Protein AF-G0A737-F1 (afdb_monomer_lite)

Foldseek 3Di:
DDDDDPVVVVVLCVVCVVVVHDSVVSVVVVVVVVVVVVVVVVVVVVVVVVCVVVVHDDDDPVVVCVVVVD

Secondary structure (DSSP, 8-state):
-PPPPHHHHHHHHHHHHHTT--HHHHHHHHHHHHHHHHHHHHHHHHHHHHHHHHT-----HHHHHHHHT-

Organism: Methylomonas methanica (strain DSM 25384 / MC09) (NCBI:txid857087)

pLDDT: mean 93.74, std 5.99, range [59.5, 98.19]

Structure (mmCIF, N/CA/C/O backbone):
data_AF-G0A737-F1
#
_entry.id   AF-G0A737-F1
#
loop_
_atom_site.group_PDB
_atom_site.id
_atom_site.type_symbol
_atom_site.label_atom_id
_atom_site.label_alt_id
_atom_site.label_comp_id
_atom_site.label_asym_id
_atom_site.label_entity_id
_atom_site.label_seq_id
_atom_site.pdbx_PDB_ins_code
_atom_site.Cartn_x
_atom_site.Cartn_y
_atom_site.Cartn_z
_atom_site.occupancy
_atom_site.B_iso_or_equiv
_atom_site.auth_seq_id
_atom_site.auth_comp_id
_atom_site.auth_asym_id
_atom_site.auth_atom_id
_atom_site.pdbx_PDB_model_num
ATOM 1 N N . MET A 1 1 ? -2.290 6.671 26.494 1.00 59.50 1 MET A N 1
ATOM 2 C CA . MET A 1 1 ? -3.547 6.867 25.748 1.00 59.50 1 MET A CA 1
ATOM 3 C C . MET A 1 1 ? -3.234 7.889 24.673 1.00 59.50 1 MET A C 1
ATOM 5 O O . MET A 1 1 ? -2.703 8.935 25.023 1.00 59.50 1 MET A O 1
ATOM 9 N N . ILE A 1 2 ? -3.383 7.535 23.397 1.00 76.00 2 ILE A N 1
ATOM 10 C CA . ILE A 1 2 ? -3.134 8.468 22.290 1.00 76.00 2 ILE A CA 1
ATOM 11 C C . ILE A 1 2 ? -4.420 9.264 22.106 1.00 76.00 2 ILE A C 1
ATOM 13 O O . ILE A 1 2 ? -5.468 8.668 21.876 1.00 76.00 2 ILE A O 1
ATOM 17 N N . GLU A 1 3 ? -4.348 10.584 22.245 1.00 83.31 3 GLU A N 1
ATOM 18 C CA . GLU A 1 3 ? -5.478 11.451 21.925 1.00 83.31 3 GLU A CA 1
ATOM 19 C C . GLU A 1 3 ? -5.468 11.741 20.429 1.00 83.31 3 GLU A C 1
ATOM 21 O O . GLU A 1 3 ? -4.514 12.308 19.889 1.00 83.31 3 GLU A O 1
ATOM 26 N N . LEU A 1 4 ? -6.530 11.314 19.753 1.00 85.25 4 LEU A N 1
ATOM 27 C CA . LEU A 1 4 ? -6.746 11.624 18.352 1.00 85.25 4 LEU A CA 1
ATOM 28 C C . LEU A 1 4 ? -7.615 12.879 18.245 1.00 85.25 4 LEU A C 1
ATOM 30 O O . LEU A 1 4 ? -8.539 13.067 19.035 1.00 85.25 4 LEU A O 1
ATOM 34 N N . PRO A 1 5 ? -7.378 13.737 17.242 1.00 93.94 5 PRO A N 1
ATOM 35 C CA . PRO A 1 5 ? -8.337 14.771 16.894 1.00 93.94 5 PRO A CA 1
ATOM 36 C C . PRO A 1 5 ? -9.717 14.147 16.649 1.00 93.94 5 PRO A C 1
ATOM 38 O O . PRO A 1 5 ? -9.831 13.200 15.869 1.00 93.94 5 PRO A O 1
ATOM 41 N N . ALA A 1 6 ? -10.767 14.720 17.243 1.00 90.75 6 ALA A N 1
ATOM 42 C CA . ALA A 1 6 ? -12.137 14.204 17.143 1.00 90.75 6 ALA A CA 1
ATOM 43 C C . ALA A 1 6 ? -12.604 13.868 15.704 1.00 90.75 6 ALA A C 1
ATOM 45 O O . ALA A 1 6 ? -13.273 12.852 15.516 1.00 90.75 6 ALA A O 1
ATOM 46 N N . PRO A 1 7 ? -12.241 14.636 14.650 1.00 94.31 7 PRO A N 1
ATOM 47 C CA . PRO A 1 7 ? -12.599 14.265 13.280 1.00 94.31 7 PRO A CA 1
ATOM 48 C C . PRO A 1 7 ? -11.977 12.942 12.816 1.00 94.31 7 PRO A C 1
ATOM 50 O O . PRO A 1 7 ? -12.587 12.220 12.033 1.00 94.31 7 PRO A O 1
ATOM 53 N N . ILE A 1 8 ? -10.761 12.631 13.268 1.00 93.19 8 ILE A N 1
ATOM 54 C CA . ILE A 1 8 ? -10.050 11.397 12.915 1.00 93.19 8 ILE A CA 1
ATOM 55 C C . ILE A 1 8 ? -10.648 10.228 13.690 1.00 93.19 8 ILE A C 1
ATOM 57 O O . ILE A 1 8 ? -10.960 9.202 13.093 1.00 93.19 8 ILE A O 1
ATOM 61 N N . GLU A 1 9 ? -10.872 10.410 14.989 1.00 93.00 9 GLU A N 1
ATOM 62 C CA . GLU A 1 9 ? -11.498 9.400 15.842 1.00 93.00 9 GLU A CA 1
ATOM 63 C C . GLU A 1 9 ? -12.874 8.979 15.305 1.00 93.00 9 GLU A C 1
ATOM 65 O O . GLU A 1 9 ? -13.114 7.792 15.090 1.00 93.00 9 GLU A O 1
ATOM 70 N N . ASN A 1 10 ? -13.735 9.941 14.958 1.00 94.31 10 ASN A N 1
ATOM 71 C CA . ASN A 1 10 ? -15.053 9.654 14.383 1.00 94.31 10 ASN A CA 1
ATOM 72 C C . ASN A 1 10 ? -14.963 8.880 13.062 1.00 94.31 10 ASN A C 1
ATOM 74 O O . ASN A 1 10 ? -15.752 7.969 12.819 1.00 94.31 10 ASN A O 1
ATOM 78 N N . ARG A 1 11 ? -13.990 9.210 12.204 1.00 95.50 11 ARG A N 1
ATOM 79 C CA . ARG A 1 11 ? -13.780 8.485 10.942 1.00 95.50 11 ARG A CA 1
ATOM 80 C C . ARG A 1 11 ? -13.349 7.042 11.177 1.00 95.50 11 ARG A C 1
ATOM 82 O O . ARG A 1 11 ? -13.815 6.165 10.460 1.00 95.50 11 ARG A O 1
ATOM 89 N N . LEU A 1 12 ? -12.492 6.798 12.165 1.00 94.69 12 LEU A N 1
ATOM 90 C CA . LEU A 1 12 ? -12.050 5.449 12.521 1.00 94.69 12 LEU A CA 1
ATOM 91 C C . LEU A 1 12 ? -13.197 4.628 13.115 1.00 94.69 12 LEU A C 1
ATOM 93 O O . LEU A 1 12 ? -13.366 3.470 12.746 1.00 94.69 12 LEU A O 1
ATOM 97 N N . ILE A 1 13 ? -14.025 5.242 13.964 1.00 95.06 13 ILE A N 1
ATOM 98 C CA . ILE A 1 13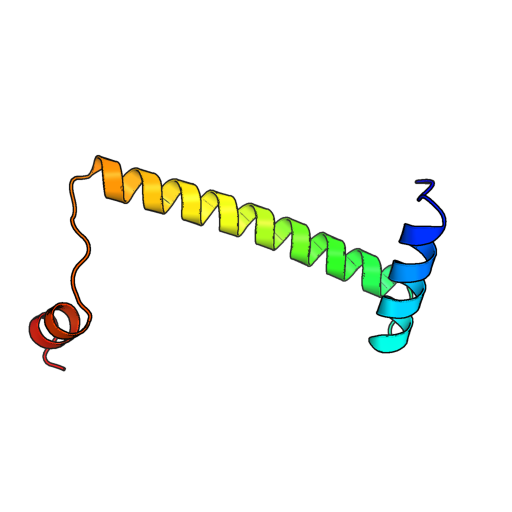 ? -15.235 4.610 14.505 1.00 95.06 13 ILE A CA 1
ATOM 99 C C . ILE A 1 13 ? -16.181 4.202 13.372 1.00 95.06 13 ILE A C 1
ATOM 101 O O . ILE A 1 13 ? -16.623 3.056 13.341 1.00 95.06 13 ILE A O 1
ATOM 105 N N . HIS A 1 14 ? -16.464 5.102 12.426 1.00 97.19 14 HIS A N 1
ATOM 106 C CA . HIS A 1 14 ? -17.338 4.789 11.293 1.00 97.19 14 HIS A CA 1
ATOM 107 C C . HIS A 1 14 ? -16.750 3.715 10.377 1.00 97.19 14 HIS A C 1
ATOM 109 O O . HIS A 1 14 ? -17.449 2.771 10.030 1.00 97.19 14 HIS A O 1
ATOM 115 N N . ALA A 1 15 ? -15.457 3.788 10.057 1.00 96.62 15 ALA A N 1
ATOM 116 C CA . ALA A 1 15 ? -14.807 2.769 9.237 1.00 96.62 15 ALA A CA 1
ATOM 117 C C . ALA A 1 15 ? -14.829 1.379 9.902 1.00 96.62 15 ALA A C 1
ATOM 119 O O . ALA A 1 15 ? -15.062 0.376 9.229 1.00 96.62 15 ALA A O 1
ATOM 120 N N . ALA A 1 16 ? -14.648 1.312 11.226 1.00 96.69 16 ALA A N 1
ATOM 121 C CA . ALA A 1 16 ? -14.770 0.066 11.978 1.00 96.69 16 ALA A CA 1
ATOM 122 C C . ALA A 1 16 ? -16.205 -0.488 11.940 1.00 96.69 16 ALA A C 1
ATOM 124 O O . ALA A 1 16 ? -16.396 -1.687 11.729 1.00 96.69 16 ALA A O 1
ATOM 125 N N . GLN A 1 17 ? -17.209 0.385 12.086 1.00 96.81 17 GLN A N 1
ATOM 126 C CA . GLN A 1 17 ? -18.627 0.023 11.978 1.00 96.81 17 GLN A CA 1
ATOM 127 C C . GLN A 1 17 ? -18.974 -0.522 10.588 1.00 96.81 17 GLN A C 1
ATOM 129 O O . GLN A 1 17 ? -19.595 -1.580 10.499 1.00 96.81 17 GLN A O 1
ATOM 134 N N . ASP A 1 18 ? -18.529 0.150 9.524 1.00 97.56 18 ASP A N 1
ATOM 135 C CA . ASP A 1 18 ? -18.744 -0.274 8.135 1.00 97.56 18 ASP A CA 1
ATOM 136 C C . ASP A 1 18 ? -18.074 -1.627 7.846 1.00 97.56 18 ASP A C 1
ATOM 138 O O . ASP A 1 18 ? -18.619 -2.460 7.122 1.00 97.56 18 ASP A O 1
ATOM 142 N N . ALA A 1 19 ? -16.918 -1.884 8.466 1.00 95.25 19 ALA A N 1
ATOM 143 C CA . ALA A 1 19 ? -16.220 -3.165 8.398 1.00 95.25 19 ALA A CA 1
ATOM 144 C C . ALA A 1 19 ? -16.852 -4.266 9.277 1.00 95.25 19 ALA A C 1
ATOM 146 O O . ALA A 1 19 ? -16.391 -5.408 9.246 1.00 95.25 19 ALA A O 1
ATOM 147 N N . GLY A 1 20 ? -17.871 -3.950 10.087 1.00 97.06 20 GLY A N 1
ATOM 148 C CA . GLY A 1 20 ? -18.477 -4.885 11.040 1.00 97.06 20 GLY A CA 1
ATOM 149 C C . GLY A 1 20 ? -17.526 -5.325 12.159 1.00 97.06 20 GLY A C 1
ATOM 150 O O . GLY A 1 20 ? -17.702 -6.398 12.739 1.00 97.06 20 GLY A O 1
ATOM 151 N N . GLN A 1 21 ? -16.499 -4.525 12.448 1.00 94.94 21 GLN A N 1
ATOM 152 C CA . GLN A 1 21 ? -15.450 -4.822 13.419 1.00 94.94 21 GLN A CA 1
ATOM 153 C C . GLN A 1 21 ? -15.578 -3.911 14.643 1.00 94.94 21 GLN A C 1
ATOM 155 O O . GLN A 1 21 ? -16.050 -2.777 14.568 1.00 94.94 21 GLN A O 1
ATOM 160 N N . ASN A 1 22 ? -15.129 -4.399 15.801 1.00 95.69 22 ASN A N 1
ATOM 161 C CA . ASN A 1 22 ? -14.901 -3.499 16.926 1.00 95.69 22 ASN A CA 1
ATOM 162 C C . ASN A 1 22 ? -13.697 -2.587 16.613 1.00 95.69 22 ASN A C 1
ATOM 164 O O . ASN A 1 22 ? -12.807 -2.966 15.848 1.00 95.69 22 ASN A O 1
ATOM 168 N N . LEU A 1 23 ? -13.680 -1.386 17.199 1.00 93.56 23 LEU A N 1
ATOM 169 C CA . LEU A 1 23 ? -12.673 -0.371 16.883 1.00 93.56 23 LEU A CA 1
ATOM 170 C C . LEU A 1 23 ? -11.242 -0.861 17.149 1.00 93.56 23 LEU A C 1
ATOM 172 O O . LEU A 1 23 ? -10.358 -0.603 16.346 1.00 93.56 23 LEU A O 1
ATOM 176 N N . GLU A 1 24 ? -11.011 -1.588 18.241 1.00 93.12 24 GLU A N 1
ATOM 177 C CA . GLU A 1 24 ? -9.679 -2.080 18.608 1.00 93.12 24 GLU A CA 1
ATOM 178 C C . GLU A 1 24 ? -9.128 -3.086 17.585 1.00 93.12 24 GLU A C 1
ATOM 180 O O . GLU A 1 24 ? -8.007 -2.936 17.110 1.00 93.12 24 GLU A O 1
ATOM 185 N N . VAL A 1 25 ? -9.934 -4.073 17.187 1.00 95.94 25 VAL A N 1
ATOM 186 C CA . VAL A 1 25 ? -9.580 -5.068 16.163 1.00 95.94 25 VAL A CA 1
ATOM 187 C C . VAL A 1 25 ? -9.355 -4.394 14.815 1.00 95.94 25 VAL A C 1
ATOM 189 O O . VAL A 1 25 ? -8.392 -4.722 1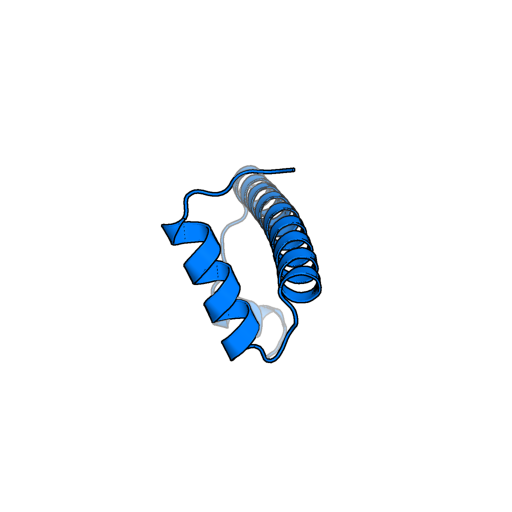4.126 1.00 95.94 25 VAL A O 1
ATOM 192 N N . PHE A 1 26 ? -10.215 -3.439 14.453 1.00 96.50 26 PHE A N 1
ATOM 193 C CA . PHE A 1 26 ? -10.060 -2.670 13.223 1.00 96.50 26 PHE A CA 1
ATOM 194 C C . PHE A 1 26 ? -8.741 -1.887 13.211 1.00 96.50 26 PHE A C 1
ATOM 196 O O . PHE A 1 26 ? -8.011 -1.937 12.226 1.00 96.50 26 PHE A O 1
ATOM 203 N N . LEU A 1 27 ? -8.418 -1.197 14.310 1.00 94.81 27 LEU A N 1
ATOM 204 C CA . LEU A 1 27 ? -7.195 -0.407 14.427 1.00 94.81 27 LEU A CA 1
ATOM 205 C C . LEU A 1 27 ? -5.939 -1.272 14.417 1.00 94.81 27 LEU A C 1
ATOM 207 O O . LEU A 1 27 ? -4.992 -0.917 13.727 1.00 94.81 27 LEU A O 1
ATOM 211 N N . ASN A 1 28 ? -5.931 -2.394 15.137 1.00 95.69 28 ASN A N 1
ATOM 212 C CA . ASN A 1 28 ? -4.785 -3.303 15.135 1.00 95.69 28 ASN A CA 1
ATOM 213 C C . ASN A 1 28 ? -4.506 -3.814 13.719 1.00 95.69 28 ASN A C 1
ATOM 215 O O . ASN A 1 28 ? -3.389 -3.676 13.235 1.00 95.69 28 ASN A O 1
ATOM 219 N N . ARG A 1 29 ? -5.544 -4.278 13.012 1.00 96.50 29 ARG A N 1
ATOM 220 C CA . ARG A 1 29 ? -5.412 -4.702 11.614 1.00 96.50 29 ARG A CA 1
ATOM 221 C C . ARG A 1 29 ? -4.906 -3.574 10.713 1.00 96.50 29 ARG A C 1
ATOM 223 O O . ARG A 1 29 ? -4.009 -3.799 9.915 1.00 96.50 29 ARG A O 1
ATOM 230 N N . LEU A 1 30 ? -5.458 -2.367 10.846 1.00 95.62 30 LEU A N 1
ATOM 231 C CA . LEU A 1 30 ? -5.048 -1.218 10.036 1.00 95.62 30 LEU A CA 1
ATOM 232 C C . LEU A 1 30 ? -3.580 -0.831 10.276 1.00 95.62 30 LEU A C 1
ATOM 234 O O . LEU A 1 30 ? -2.889 -0.421 9.348 1.00 95.62 30 LEU A O 1
ATOM 238 N N . LEU A 1 31 ? -3.107 -0.927 11.520 1.00 95.75 31 LEU A N 1
ATOM 239 C CA . LEU A 1 31 ? -1.713 -0.653 11.866 1.00 95.75 31 LEU A CA 1
ATOM 240 C C . LEU A 1 31 ? -0.770 -1.730 11.327 1.00 95.75 31 LEU A C 1
ATOM 242 O O . LEU A 1 31 ? 0.316 -1.384 10.863 1.00 95.75 31 LEU A O 1
ATOM 246 N N . ASP A 1 32 ? -1.190 -2.995 11.362 1.00 97.50 32 ASP A N 1
ATOM 247 C CA . ASP A 1 32 ? -0.435 -4.106 10.781 1.00 97.50 32 ASP A CA 1
ATOM 248 C C . ASP A 1 32 ? -0.325 -3.949 9.255 1.00 97.50 32 ASP A C 1
ATOM 250 O O . ASP A 1 32 ? 0.784 -3.968 8.723 1.00 97.50 32 ASP A O 1
ATOM 254 N N . GLU A 1 33 ? -1.445 -3.681 8.571 1.00 97.31 33 GLU A N 1
ATOM 255 C CA . GLU A 1 33 ? -1.489 -3.402 7.125 1.00 97.31 33 GLU A CA 1
ATOM 256 C C . GLU A 1 33 ? -0.587 -2.212 6.765 1.00 97.31 33 GLU A C 1
ATOM 258 O O . GLU A 1 33 ? 0.226 -2.289 5.851 1.00 97.31 33 GLU A O 1
ATOM 263 N N . TYR A 1 34 ? -0.647 -1.124 7.538 1.00 97.06 34 TYR A N 1
ATOM 264 C CA . TYR A 1 34 ? 0.219 0.033 7.315 1.00 97.06 34 TYR A CA 1
ATOM 265 C C . TYR A 1 34 ? 1.712 -0.291 7.487 1.00 97.06 34 TYR A C 1
ATOM 267 O O . TYR A 1 34 ? 2.553 0.241 6.759 1.00 97.06 34 TYR A O 1
ATOM 275 N N . ALA A 1 35 ? 2.069 -1.126 8.465 1.00 97.44 35 ALA A N 1
ATOM 276 C CA . ALA A 1 35 ? 3.454 -1.530 8.681 1.00 97.44 35 ALA A CA 1
ATOM 277 C C . ALA A 1 35 ? 3.976 -2.412 7.534 1.00 97.44 35 ALA A C 1
ATOM 279 O O . ALA A 1 35 ? 5.127 -2.243 7.119 1.00 97.44 35 ALA A O 1
ATOM 280 N N . GLU A 1 36 ? 3.133 -3.305 7.015 1.00 98.12 36 GLU A N 1
ATOM 281 C CA . GLU A 1 36 ? 3.412 -4.129 5.837 1.00 98.12 36 GLU A CA 1
ATOM 282 C C . GLU A 1 36 ? 3.581 -3.259 4.584 1.00 98.12 36 GLU A C 1
ATOM 284 O O . GLU A 1 36 ? 4.640 -3.301 3.958 1.00 98.12 36 GLU A O 1
ATOM 289 N N . ASP A 1 37 ? 2.638 -2.351 4.313 1.00 98.19 37 ASP A N 1
ATOM 290 C CA . ASP A 1 37 ? 2.708 -1.396 3.200 1.00 98.19 37 ASP A CA 1
ATOM 291 C C . ASP A 1 37 ? 4.000 -0.563 3.237 1.00 98.19 37 ASP A C 1
ATOM 293 O O . ASP A 1 37 ? 4.629 -0.299 2.208 1.00 98.19 37 ASP A O 1
ATOM 297 N N . GLN A 1 38 ? 4.440 -0.143 4.429 1.00 98.19 38 GLN A N 1
ATOM 298 C CA . GLN A 1 38 ? 5.708 0.570 4.578 1.00 98.19 38 GLN A CA 1
ATOM 299 C C . GLN A 1 38 ? 6.929 -0.297 4.262 1.00 98.19 38 GLN A C 1
ATOM 301 O O . GLN A 1 38 ? 7.930 0.226 3.758 1.00 98.19 38 GLN A O 1
ATOM 306 N N . ALA A 1 39 ? 6.901 -1.579 4.620 1.00 97.69 39 ALA A N 1
ATOM 307 C CA . ALA A 1 39 ? 7.985 -2.503 4.316 1.00 97.69 39 ALA A CA 1
ATOM 308 C C . ALA A 1 39 ? 8.058 -2.761 2.806 1.00 97.69 39 ALA A C 1
ATOM 310 O O . ALA A 1 39 ? 9.138 -2.642 2.219 1.00 97.69 39 ALA A O 1
ATOM 311 N N . ASP A 1 40 ? 6.910 -2.992 2.177 1.00 98.00 40 ASP A N 1
ATOM 312 C CA . ASP A 1 40 ? 6.786 -3.216 0.740 1.00 98.00 40 ASP A CA 1
ATOM 313 C C . ASP A 1 40 ? 7.215 -1.993 -0.066 1.00 98.00 40 ASP A C 1
ATOM 315 O O . ASP A 1 40 ? 7.992 -2.115 -1.015 1.00 98.00 40 ASP A O 1
ATOM 319 N N . ALA A 1 41 ? 6.807 -0.791 0.351 1.00 97.94 41 ALA A N 1
ATOM 320 C CA . ALA A 1 41 ? 7.231 0.448 -0.291 1.00 97.94 41 ALA A CA 1
ATOM 321 C C . ALA A 1 41 ? 8.761 0.613 -0.272 1.00 97.94 41 ALA A C 1
ATOM 323 O O . ALA A 1 41 ? 9.355 0.975 -1.288 1.00 97.94 41 ALA A O 1
ATOM 324 N N . LYS A 1 42 ? 9.418 0.300 0.854 1.00 97.88 42 LYS A N 1
ATOM 325 C CA . LYS A 1 42 ? 10.887 0.363 0.972 1.00 97.88 42 LYS A CA 1
ATOM 326 C C . LYS A 1 42 ? 11.584 -0.692 0.121 1.00 97.88 42 LYS A C 1
ATOM 328 O O . LYS A 1 42 ? 12.638 -0.415 -0.459 1.00 97.88 42 LYS A O 1
ATOM 333 N N . LEU A 1 43 ? 11.021 -1.897 0.063 1.00 98.06 43 LEU A N 1
ATOM 334 C CA . LEU A 1 43 ? 11.547 -2.974 -0.766 1.00 98.06 43 LEU A CA 1
ATOM 335 C C . LEU A 1 43 ? 11.449 -2.605 -2.249 1.00 98.06 43 LEU A C 1
ATOM 337 O O . LEU A 1 43 ? 12.438 -2.720 -2.970 1.00 98.06 43 LEU A O 1
ATOM 341 N N . ALA A 1 44 ? 10.297 -2.094 -2.683 1.00 97.25 44 ALA A N 1
ATOM 342 C CA . ALA A 1 44 ? 10.075 -1.630 -4.047 1.00 97.25 44 ALA A CA 1
ATOM 343 C C . ALA A 1 44 ? 10.995 -0.457 -4.418 1.00 97.25 44 ALA A C 1
ATOM 345 O O . ALA A 1 44 ? 11.586 -0.462 -5.496 1.00 97.25 44 ALA A O 1
ATOM 346 N N . GLU A 1 45 ? 11.166 0.521 -3.521 1.00 97.56 45 GLU A N 1
ATOM 347 C CA . GLU A 1 45 ? 12.098 1.638 -3.717 1.00 97.56 45 GLU A CA 1
ATOM 348 C C . GLU A 1 45 ? 13.535 1.135 -3.910 1.00 97.56 45 GLU A C 1
ATOM 350 O O . GLU A 1 45 ? 14.228 1.566 -4.834 1.00 97.56 45 GLU A O 1
ATOM 355 N N . SER A 1 46 ? 13.966 0.188 -3.073 1.00 96.94 46 SER A N 1
ATOM 356 C CA . SER A 1 46 ? 15.314 -0.386 -3.140 1.00 96.94 46 SER A CA 1
ATOM 357 C C . SER A 1 46 ? 15.527 -1.182 -4.430 1.00 96.94 46 SER A C 1
ATOM 359 O O . SER A 1 46 ? 16.506 -0.943 -5.132 1.00 96.94 46 SER A O 1
ATOM 361 N N . ALA A 1 47 ? 14.580 -2.050 -4.795 1.00 96.44 47 ALA A N 1
ATOM 362 C CA . ALA A 1 47 ? 14.634 -2.828 -6.033 1.00 96.44 47 ALA A CA 1
ATOM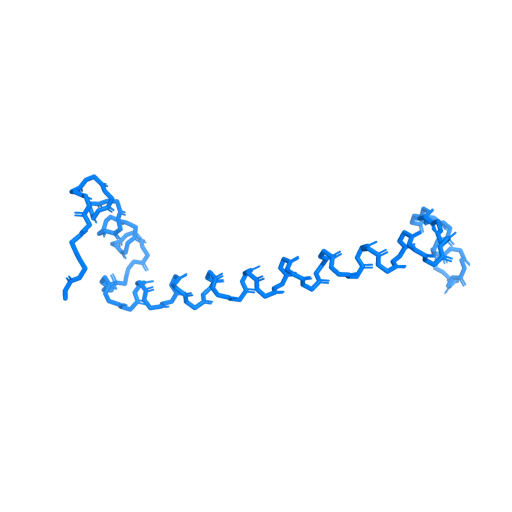 363 C C . ALA A 1 47 ? 14.649 -1.928 -7.278 1.00 96.44 47 ALA A C 1
ATOM 365 O O . ALA A 1 47 ? 15.402 -2.167 -8.222 1.00 96.44 47 ALA A O 1
ATOM 366 N N . TYR A 1 48 ? 13.850 -0.857 -7.277 1.00 95.12 48 TYR A N 1
ATOM 367 C CA . TYR A 1 48 ? 13.846 0.101 -8.376 1.00 95.12 48 TYR A CA 1
ATOM 368 C C . TYR A 1 48 ? 15.175 0.853 -8.475 1.00 95.12 48 TYR A C 1
ATOM 370 O O . TYR A 1 48 ? 15.699 1.045 -9.570 1.00 95.12 48 TYR A O 1
ATOM 378 N N . LYS A 1 49 ? 15.759 1.244 -7.340 1.00 96.25 49 LYS A N 1
ATOM 379 C CA . LYS A 1 49 ? 17.075 1.879 -7.318 1.00 96.25 49 LYS A CA 1
ATOM 380 C C . LYS A 1 49 ? 18.164 0.955 -7.873 1.00 96.25 49 LYS A C 1
ATOM 382 O O . LYS A 1 49 ? 18.937 1.399 -8.716 1.00 96.25 49 LYS A O 1
ATOM 387 N N . GLU A 1 50 ? 18.191 -0.310 -7.458 1.00 96.38 50 GLU A N 1
ATOM 388 C CA . GLU A 1 50 ? 19.134 -1.312 -7.977 1.00 96.38 50 GLU A CA 1
ATOM 389 C C . GLU A 1 50 ? 18.984 -1.514 -9.489 1.00 96.38 50 GLU A C 1
ATOM 391 O O . GLU A 1 50 ? 19.982 -1.563 -10.203 1.00 96.38 50 GLU A O 1
ATOM 396 N N . PHE A 1 51 ? 17.749 -1.556 -9.993 1.00 95.38 51 PHE A N 1
ATOM 397 C CA . PHE A 1 51 ? 17.463 -1.643 -11.426 1.00 95.38 51 PHE A CA 1
ATOM 398 C C . PHE A 1 51 ? 18.002 -0.438 -12.218 1.00 95.38 51 PHE A C 1
ATOM 400 O O . PHE A 1 51 ? 18.562 -0.597 -13.300 1.00 95.38 51 PHE A O 1
ATOM 407 N N . ILE A 1 52 ? 17.871 0.778 -11.680 1.00 93.88 52 ILE A N 1
ATOM 408 C CA . ILE A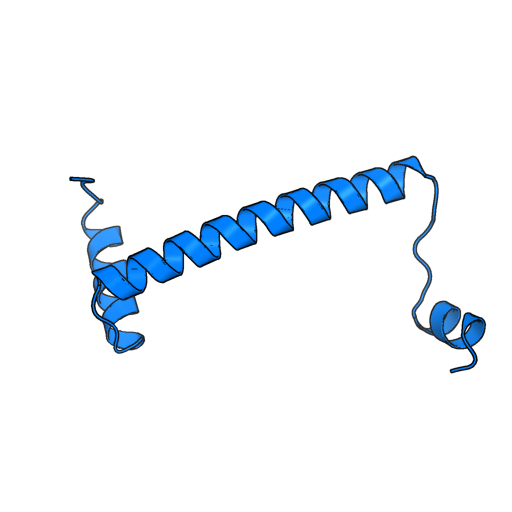 1 52 ? 18.441 1.975 -12.313 1.00 93.88 52 ILE A CA 1
ATOM 409 C C . ILE A 1 52 ? 19.977 1.943 -12.270 1.00 93.88 52 ILE A C 1
ATOM 411 O O . ILE A 1 52 ? 20.629 2.308 -13.249 1.00 93.88 52 ILE A O 1
ATOM 415 N N . GLU A 1 53 ? 20.567 1.506 -11.155 1.00 95.31 53 GLU A N 1
ATOM 416 C CA . GLU A 1 53 ? 22.022 1.432 -10.972 1.00 95.31 53 GLU A CA 1
ATOM 417 C C . GLU A 1 53 ? 22.682 0.321 -11.804 1.00 95.31 53 GLU A C 1
ATOM 419 O O . GLU A 1 53 ? 23.823 0.488 -12.240 1.00 95.31 53 GLU A O 1
ATOM 424 N N . SER A 1 54 ? 21.978 -0.783 -12.075 1.00 94.50 54 SER A N 1
ATOM 425 C CA . SER A 1 54 ? 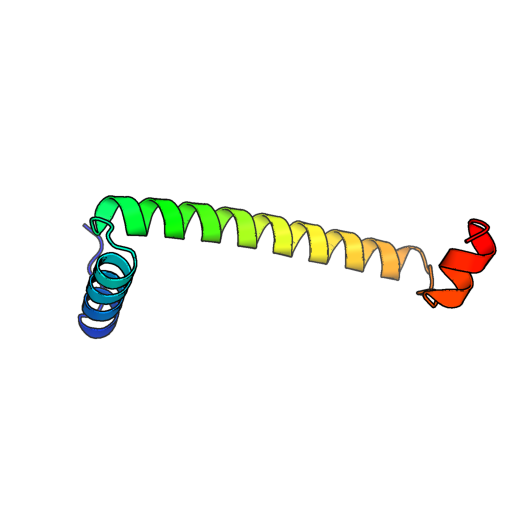22.478 -1.873 -12.922 1.00 94.50 54 SER A CA 1
ATOM 426 C C . SER A 1 54 ? 22.596 -1.476 -14.398 1.00 94.50 54 SER A C 1
ATOM 428 O O . SER A 1 54 ? 23.304 -2.136 -15.162 1.00 94.50 54 SER A O 1
ATOM 430 N N . GLY A 1 55 ? 21.935 -0.386 -14.808 1.00 91.62 55 GLY A N 1
ATOM 431 C CA . GLY A 1 55 ? 21.858 0.045 -16.203 1.00 91.62 55 GLY A CA 1
ATOM 432 C C . GLY A 1 55 ? 20.940 -0.832 -17.057 1.00 91.62 55 GLY A C 1
ATOM 433 O O . GLY A 1 55 ? 20.937 -0.706 -18.286 1.00 91.62 55 GLY A O 1
ATOM 434 N N . GLU A 1 56 ? 20.167 -1.719 -16.427 1.00 87.31 56 GLU A N 1
ATOM 435 C CA . GLU A 1 56 ? 19.116 -2.468 -17.099 1.00 87.31 56 GLU A CA 1
ATOM 436 C C . GLU A 1 56 ? 18.028 -1.522 -17.623 1.00 87.31 56 GLU A C 1
ATOM 438 O O . GLU A 1 56 ? 17.825 -0.402 -17.155 1.00 87.31 56 GLU A O 1
ATOM 443 N N . SER A 1 57 ? 17.346 -1.957 -18.678 1.00 86.62 57 SER A N 1
ATOM 444 C CA . SER A 1 57 ? 16.271 -1.198 -19.311 1.00 86.62 57 SER A CA 1
ATOM 445 C C . SER A 1 57 ? 14.991 -2.003 -19.249 1.00 86.62 57 SER A C 1
ATOM 447 O O . SER A 1 57 ? 15.013 -3.228 -19.377 1.00 86.62 57 SER A O 1
ATOM 449 N N . SER A 1 58 ? 13.865 -1.318 -19.069 1.00 89.69 58 SER A N 1
ATOM 450 C CA . SER A 1 58 ? 12.580 -1.997 -19.038 1.00 89.69 58 SER A CA 1
ATOM 451 C C . SER A 1 58 ? 12.300 -2.569 -20.424 1.00 89.69 58 SER A C 1
ATOM 453 O O . SER A 1 58 ? 12.577 -1.945 -21.451 1.00 89.69 58 SER A O 1
ATOM 455 N N . ILE A 1 59 ? 11.777 -3.790 -20.454 1.00 91.94 59 ILE A N 1
ATOM 456 C CA . ILE A 1 59 ? 11.367 -4.454 -21.689 1.00 91.94 59 ILE A CA 1
ATOM 457 C C . ILE A 1 59 ? 9.847 -4.434 -21.796 1.00 91.94 59 ILE A C 1
ATOM 459 O O . ILE A 1 59 ? 9.143 -4.407 -20.785 1.00 91.94 59 ILE A O 1
ATOM 463 N N . SER A 1 60 ? 9.331 -4.431 -23.025 1.00 94.88 60 SER A N 1
ATOM 464 C CA . SER A 1 60 ? 7.890 -4.536 -23.238 1.00 94.88 60 SER A CA 1
ATOM 465 C C . SER A 1 60 ? 7.395 -5.945 -22.913 1.00 94.88 60 SER A C 1
ATOM 467 O O . SER A 1 60 ? 8.166 -6.912 -22.924 1.00 94.88 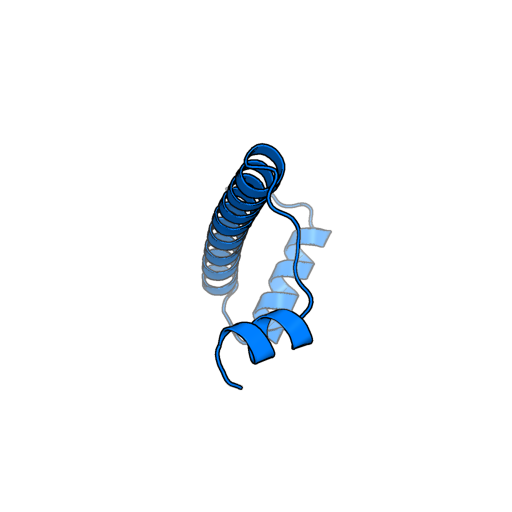60 SER A O 1
ATOM 469 N N . LEU A 1 61 ? 6.092 -6.069 -22.663 1.00 92.62 61 LEU A N 1
ATOM 470 C CA . LEU A 1 61 ? 5.469 -7.367 -22.425 1.00 92.62 61 LEU A CA 1
ATOM 471 C C . LEU A 1 61 ? 5.634 -8.295 -23.637 1.00 92.62 61 LEU A C 1
ATOM 473 O O . LEU A 1 61 ? 5.937 -9.468 -23.464 1.00 92.62 61 LEU A O 1
ATOM 477 N N . GLU A 1 62 ? 5.516 -7.770 -24.860 1.00 95.50 62 GLU A N 1
ATOM 478 C CA . GLU A 1 62 ? 5.692 -8.549 -26.092 1.00 95.50 62 GLU A CA 1
ATOM 479 C C . GLU A 1 62 ? 7.109 -9.112 -26.199 1.00 95.50 62 GLU A C 1
ATOM 481 O O . GLU A 1 62 ? 7.291 -10.268 -26.577 1.00 95.50 62 GLU A O 1
ATOM 486 N N . LYS A 1 63 ? 8.119 -8.311 -25.828 1.00 92.62 63 LYS A N 1
ATOM 487 C CA . LYS A 1 63 ? 9.507 -8.770 -25.789 1.00 92.62 63 LYS A CA 1
ATOM 488 C C . LYS A 1 63 ? 9.698 -9.860 -24.735 1.00 92.62 63 LYS A C 1
ATOM 490 O O . LYS A 1 63 ? 10.321 -10.872 -25.032 1.00 92.62 63 LYS A O 1
ATOM 495 N N . LEU A 1 64 ? 9.136 -9.676 -23.540 1.00 93.50 64 LEU A N 1
ATOM 496 C CA . LEU A 1 64 ? 9.198 -10.675 -22.474 1.00 93.50 64 LEU A CA 1
ATOM 497 C C . LEU A 1 64 ? 8.550 -12.001 -22.900 1.00 93.50 64 LEU A C 1
ATOM 499 O O . LEU A 1 64 ? 9.122 -13.062 -22.662 1.00 93.50 64 LEU A O 1
ATOM 503 N N . MET A 1 65 ? 7.382 -11.950 -23.544 1.00 94.94 65 MET A N 1
ATOM 504 C CA . MET A 1 65 ? 6.684 -13.136 -24.047 1.00 94.94 65 MET A CA 1
ATOM 505 C C . MET A 1 65 ? 7.505 -13.857 -25.119 1.00 94.94 65 MET A C 1
ATOM 507 O O . MET A 1 65 ? 7.753 -15.055 -24.990 1.00 94.94 65 MET A O 1
ATOM 511 N N . ALA A 1 66 ? 8.027 -13.116 -26.103 1.00 94.19 66 ALA A N 1
ATOM 512 C CA . ALA A 1 66 ? 8.875 -13.673 -27.153 1.00 94.19 66 ALA A CA 1
ATOM 513 C C . ALA A 1 66 ? 10.149 -14.332 -26.593 1.00 94.19 66 ALA A C 1
ATOM 515 O O . ALA A 1 66 ? 10.496 -15.438 -27.009 1.00 94.19 66 ALA A O 1
ATOM 516 N N . ASP A 1 67 ? 10.807 -13.697 -25.615 1.00 94.19 67 ASP A N 1
ATOM 517 C CA . ASP A 1 67 ? 12.017 -14.220 -24.964 1.00 94.19 67 ASP A CA 1
ATOM 518 C C . ASP A 1 67 ? 11.729 -15.505 -24.140 1.00 94.19 67 ASP A C 1
ATOM 520 O O . ASP A 1 67 ? 12.642 -16.294 -23.899 1.00 94.19 67 ASP A O 1
ATOM 524 N N . ASN A 1 68 ? 10.467 -15.756 -23.754 1.00 95.06 68 ASN A N 1
ATOM 525 C CA . ASN A 1 68 ? 10.031 -16.923 -22.968 1.00 95.06 68 ASN A CA 1
ATOM 526 C C . ASN A 1 68 ? 9.169 -17.938 -23.754 1.00 95.06 68 ASN A C 1
ATOM 528 O O . ASN A 1 68 ? 8.696 -18.915 -23.173 1.00 95.06 68 ASN A O 1
ATOM 532 N N . GLY A 1 69 ? 8.981 -17.746 -25.064 1.00 88.06 69 GLY A N 1
ATOM 533 C CA . GLY A 1 69 ? 8.239 -18.672 -25.930 1.00 88.06 69 GLY A CA 1
ATOM 534 C C . GLY A 1 69 ? 6.718 -18.680 -25.723 1.00 88.06 69 GLY A C 1
ATOM 535 O O . GLY A 1 69 ? 6.091 -19.717 -25.951 1.00 88.06 69 GLY A O 1
ATOM 536 N N . LEU A 1 70 ? 6.151 -17.552 -25.279 1.00 76.44 70 LEU A N 1
ATOM 537 C CA . LEU A 1 70 ? 4.711 -17.327 -25.091 1.00 76.44 70 LEU A CA 1
ATOM 538 C C . LEU A 1 70 ? 4.106 -16.464 -26.203 1.00 76.44 70 LEU A C 1
ATOM 540 O O . LEU A 1 70 ? 4.812 -15.569 -26.717 1.00 76.44 70 LEU A O 1
#

Radius of gyration: 20.85 Å; chains: 1; bounding box: 41×33×53 Å

Sequence (70 aa):
MIELPAPIENRLIHAAQDAGQNLEVFLNRLLDEYAEDQADAKLAESAYKEFIESGESSISLEKLMADNGL